Protein AF-A0A914PD07-F1 (afdb_monomer)

Solvent-accessible surface area (backbone atoms only — not comparable to full-atom values): 7600 Å² total; per-residue (Å²): 140,87,85,79,83,74,75,77,79,73,82,82,84,74,69,85,91,53,54,69,68,54,52,53,38,54,53,48,37,72,76,67,71,58,92,60,52,77,97,40,33,72,61,43,33,55,49,17,61,75,70,64,36,63,69,57,30,53,50,28,56,48,50,62,59,73,48,84,81,44,85,81,51,36,70,59,54,33,50,51,20,58,79,68,66,36,62,71,45,32,52,55,35,47,52,51,48,63,77,38,46,86,78,44,40,72,75,59,57,69,74,49,62,66,72,60,55,52,52,51,60,76,73,105

Structure (mmCIF, N/CA/C/O backbone):
data_AF-A0A914PD07-F1
#
_entry.id   AF-A0A914PD07-F1
#
loop_
_atom_site.group_PDB
_atom_site.id
_atom_site.type_symbol
_atom_site.label_atom_id
_atom_site.label_alt_id
_atom_site.label_comp_id
_atom_site.label_asym_id
_atom_site.label_entity_id
_atom_site.label_seq_id
_atom_site.pdbx_PDB_ins_code
_atom_site.Cartn_x
_atom_site.Cartn_y
_atom_site.Cartn_z
_atom_site.occupancy
_atom_site.B_iso_or_equiv
_atom_site.auth_seq_id
_atom_site.auth_comp_id
_atom_site.auth_asym_id
_atom_site.auth_atom_id
_atom_site.pdbx_PDB_model_num
ATOM 1 N N . MET A 1 1 ? 30.470 -1.943 -45.714 1.00 38.84 1 MET A N 1
ATOM 2 C CA . MET A 1 1 ? 29.874 -2.873 -44.736 1.00 38.84 1 MET A CA 1
ATOM 3 C C . MET A 1 1 ? 29.287 -2.015 -43.629 1.00 38.84 1 MET A C 1
ATOM 5 O O . MET A 1 1 ? 30.023 -1.568 -42.765 1.00 38.84 1 MET A O 1
ATOM 9 N N . ALA A 1 2 ? 28.019 -1.631 -43.764 1.00 56.56 2 ALA A N 1
ATOM 10 C CA . ALA A 1 2 ? 27.309 -0.821 -42.778 1.00 56.56 2 ALA A CA 1
ATOM 11 C C . ALA A 1 2 ? 26.345 -1.749 -42.051 1.00 56.56 2 ALA A C 1
ATOM 13 O O . ALA A 1 2 ? 25.627 -2.439 -42.754 1.00 56.56 2 ALA A O 1
ATOM 14 N N . PHE A 1 3 ? 26.403 -1.796 -40.720 1.00 49.53 3 PHE A N 1
ATOM 15 C CA . PHE A 1 3 ? 25.314 -2.092 -39.776 1.00 49.53 3 PHE A CA 1
ATOM 16 C C . PHE A 1 3 ? 25.930 -2.064 -38.371 1.00 49.53 3 PHE A C 1
ATOM 18 O O . PHE A 1 3 ? 26.375 -3.078 -37.849 1.00 49.53 3 PHE A O 1
ATOM 25 N N . PHE A 1 4 ? 25.982 -0.876 -37.779 1.00 51.03 4 PHE A N 1
ATOM 26 C CA . PHE A 1 4 ? 25.863 -0.743 -36.334 1.00 51.03 4 PHE A CA 1
ATOM 27 C C . PHE A 1 4 ? 24.716 0.232 -36.135 1.00 51.03 4 PHE A C 1
ATOM 29 O O . PHE A 1 4 ? 24.891 1.443 -36.242 1.00 51.03 4 PHE A O 1
ATOM 36 N N . ASP A 1 5 ? 23.520 -0.323 -35.955 1.00 55.31 5 ASP A N 1
ATOM 37 C CA . ASP A 1 5 ? 22.451 0.401 -35.291 1.00 55.31 5 ASP A CA 1
ATOM 38 C C . ASP A 1 5 ? 22.946 0.634 -33.861 1.00 55.31 5 ASP A C 1
ATOM 40 O O . ASP A 1 5 ? 22.888 -0.252 -33.011 1.00 55.31 5 ASP A O 1
ATOM 44 N N . GLN A 1 6 ? 23.571 1.789 -33.622 1.00 56.44 6 GLN A N 1
ATOM 45 C CA . GLN A 1 6 ? 23.669 2.325 -32.274 1.00 56.44 6 GLN A CA 1
ATOM 46 C C . GLN A 1 6 ? 22.246 2.723 -31.911 1.00 56.44 6 GLN A C 1
ATOM 48 O O . GLN A 1 6 ? 21.857 3.874 -32.105 1.00 56.44 6 GLN A O 1
ATOM 53 N N . SER A 1 7 ? 21.456 1.758 -31.437 1.00 60.59 7 SER A N 1
ATOM 54 C CA . SER A 1 7 ? 20.227 2.053 -30.722 1.00 60.59 7 SER A CA 1
ATOM 55 C C . SER A 1 7 ? 20.651 2.969 -29.576 1.00 60.59 7 SER A C 1
ATOM 57 O O . SER A 1 7 ? 21.300 2.534 -28.629 1.00 60.59 7 SER A O 1
ATOM 59 N N . SER A 1 8 ? 20.437 4.273 -29.735 1.00 64.44 8 SER A N 1
ATOM 60 C CA . SER A 1 8 ? 20.828 5.275 -28.755 1.00 64.44 8 SER A CA 1
ATOM 61 C C . SER A 1 8 ? 19.991 5.029 -27.510 1.00 64.44 8 SER A C 1
ATOM 63 O O . SER A 1 8 ? 18.836 5.448 -27.450 1.00 64.44 8 SER A O 1
ATOM 65 N N . GLU A 1 9 ? 20.541 4.281 -26.558 1.00 70.88 9 GLU A N 1
ATOM 66 C CA . GLU A 1 9 ? 19.950 4.094 -25.242 1.00 70.88 9 GLU A CA 1
ATOM 67 C C . GLU A 1 9 ? 19.904 5.467 -24.568 1.00 70.88 9 GLU A C 1
ATOM 69 O O . GLU A 1 9 ? 20.922 6.012 -24.145 1.00 70.88 9 GLU A O 1
ATOM 74 N N . ILE A 1 10 ? 18.717 6.074 -24.543 1.00 76.94 10 ILE A N 1
ATOM 75 C CA . ILE A 1 10 ? 18.484 7.305 -23.794 1.00 76.94 10 ILE A CA 1
ATOM 76 C C . ILE A 1 10 ? 18.358 6.882 -22.327 1.00 76.94 10 ILE A C 1
ATOM 78 O O . ILE A 1 10 ? 17.423 6.139 -22.008 1.00 76.94 10 ILE A O 1
ATOM 82 N N . PRO A 1 11 ? 19.273 7.304 -21.435 1.00 76.44 11 PRO A N 1
ATOM 83 C CA . PRO A 1 11 ? 19.166 6.959 -20.028 1.00 76.44 11 PRO A CA 1
ATOM 84 C C . PRO A 1 11 ? 17.868 7.543 -19.466 1.00 76.44 11 PRO A C 1
ATOM 86 O O . PRO A 1 11 ? 17.575 8.726 -19.637 1.00 76.44 11 PRO A O 1
ATOM 89 N N . ILE A 1 12 ? 17.078 6.696 -18.809 1.00 78.19 12 ILE A N 1
ATOM 90 C CA . ILE A 1 12 ? 15.899 7.139 -18.066 1.00 78.19 12 ILE A CA 1
ATOM 91 C C . ILE A 1 12 ? 16.388 7.556 -16.684 1.00 78.19 12 ILE A C 1
ATOM 93 O O . ILE A 1 12 ? 16.765 6.708 -15.874 1.00 78.19 12 ILE A O 1
ATOM 97 N N . GLU A 1 13 ? 16.397 8.859 -16.421 1.00 82.31 13 GLU A N 1
ATOM 98 C CA . GLU A 1 13 ? 16.680 9.378 -15.087 1.00 82.31 13 GLU A CA 1
ATOM 99 C C . GLU A 1 13 ? 15.481 9.122 -14.173 1.00 82.31 13 GLU A C 1
ATOM 101 O O . GLU A 1 13 ? 14.339 9.461 -14.493 1.00 82.31 13 GLU A O 1
ATOM 106 N N . ILE A 1 14 ? 15.750 8.480 -13.038 1.00 84.44 14 ILE A N 1
ATOM 107 C CA . ILE A 1 14 ? 14.765 8.261 -11.987 1.00 84.44 14 ILE A CA 1
ATOM 108 C C . ILE A 1 14 ? 15.037 9.276 -10.887 1.00 84.44 14 ILE A C 1
ATOM 110 O O . ILE A 1 14 ? 16.137 9.321 -10.339 1.00 84.44 14 ILE A O 1
ATOM 114 N N . ASP A 1 15 ? 14.019 10.061 -10.546 1.00 81.81 15 ASP A N 1
ATOM 115 C CA . ASP A 1 15 ? 14.122 11.069 -9.493 1.00 81.81 15 ASP A CA 1
ATOM 116 C C . ASP A 1 15 ? 14.525 10.472 -8.135 1.00 81.81 15 ASP A C 1
ATOM 118 O O . ASP A 1 15 ? 14.085 9.382 -7.754 1.00 81.81 15 ASP A O 1
ATOM 122 N N . PHE A 1 16 ? 15.279 11.257 -7.358 1.00 81.25 16 PHE A N 1
ATOM 123 C CA . PHE A 1 16 ? 15.792 10.907 -6.024 1.00 81.25 16 PHE A CA 1
ATOM 124 C C . PHE A 1 16 ? 14.708 10.670 -4.956 1.00 81.25 16 PHE A C 1
ATOM 126 O O . PHE A 1 16 ? 15.024 10.271 -3.837 1.00 81.25 16 PHE A O 1
ATOM 133 N N . ASP A 1 17 ? 13.434 10.883 -5.294 1.00 85.75 17 ASP A N 1
ATOM 134 C CA . ASP A 1 17 ? 12.281 10.636 -4.419 1.00 85.75 17 ASP A CA 1
ATOM 135 C C . ASP A 1 17 ? 12.116 9.151 -4.049 1.00 85.75 17 ASP A C 1
ATOM 137 O O . ASP A 1 17 ? 11.367 8.818 -3.127 1.00 85.75 17 ASP A O 1
ATOM 141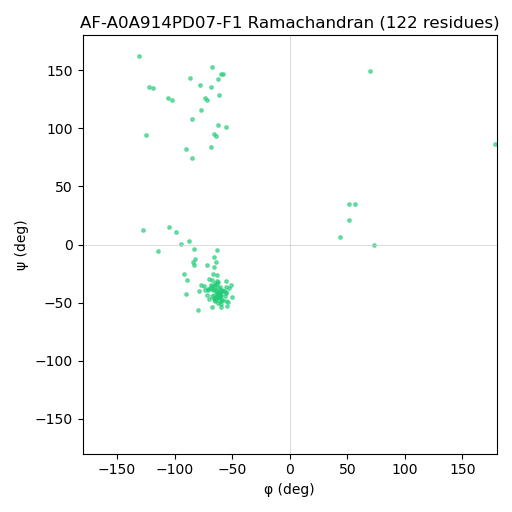 N N . PHE A 1 18 ? 12.787 8.245 -4.769 1.00 89.50 18 PHE A N 1
ATOM 142 C CA . PHE A 1 18 ? 12.686 6.806 -4.559 1.00 89.50 18 PHE A CA 1
ATOM 143 C C . PHE A 1 18 ? 14.027 6.196 -4.186 1.00 89.50 18 PHE A C 1
ATOM 145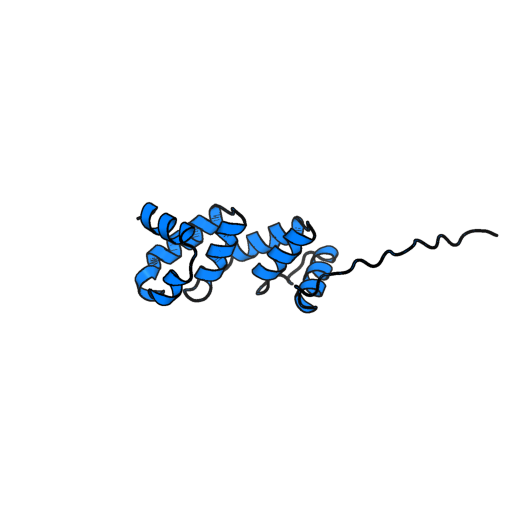 O O . PHE A 1 18 ? 15.048 6.432 -4.826 1.00 89.50 18 PHE A O 1
ATOM 152 N N . SER A 1 19 ? 14.009 5.337 -3.168 1.00 90.75 19 SER A N 1
ATOM 153 C CA . SER A 1 19 ? 15.185 4.541 -2.836 1.00 90.75 19 SER A CA 1
ATOM 154 C C . SER A 1 19 ? 15.481 3.521 -3.934 1.00 90.75 19 SER A C 1
ATOM 156 O O . SER A 1 19 ? 14.572 3.011 -4.595 1.00 90.75 19 SER A O 1
ATOM 158 N N . GLU A 1 20 ? 16.753 3.142 -4.055 1.00 90.19 20 GLU A N 1
ATOM 15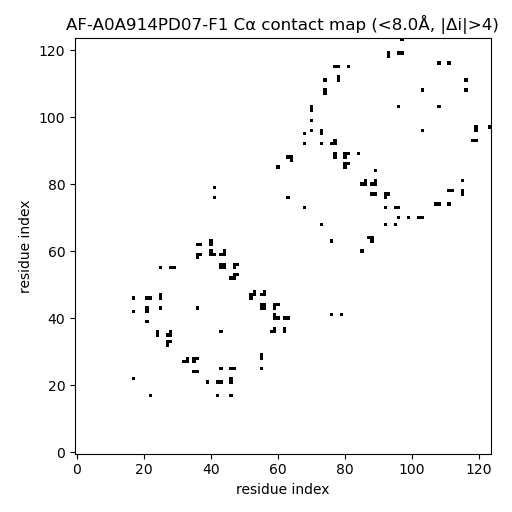9 C CA . GLU A 1 20 ? 17.207 2.074 -4.953 1.00 90.19 20 GLU A CA 1
ATOM 160 C C . GLU A 1 20 ? 16.388 0.785 -4.770 1.00 90.19 20 GLU A C 1
ATOM 162 O O . GLU A 1 20 ? 16.055 0.085 -5.722 1.00 90.19 20 GLU A O 1
ATOM 167 N N . THR A 1 21 ? 15.972 0.512 -3.533 1.00 91.31 21 THR A N 1
ATOM 168 C CA . THR A 1 21 ? 15.117 -0.625 -3.198 1.00 91.31 21 THR A CA 1
ATOM 169 C C . THR A 1 21 ? 13.752 -0.550 -3.897 1.00 91.31 21 THR A C 1
ATOM 171 O O . THR A 1 21 ? 13.306 -1.549 -4.455 1.00 91.31 21 THR A O 1
ATOM 174 N N . ILE A 1 22 ? 13.087 0.611 -3.914 1.00 92.44 22 ILE A N 1
ATOM 175 C CA . ILE A 1 22 ? 11.796 0.783 -4.607 1.00 92.44 22 ILE A CA 1
ATOM 176 C C . ILE A 1 22 ? 11.969 0.629 -6.118 1.00 92.44 22 ILE A C 1
ATOM 178 O O . ILE A 1 22 ? 11.187 -0.079 -6.752 1.00 92.44 22 ILE A O 1
ATOM 182 N N . VAL A 1 23 ? 13.025 1.228 -6.671 1.00 91.94 23 VAL A N 1
ATOM 183 C CA . VAL A 1 23 ? 13.353 1.149 -8.099 1.00 91.94 23 VAL A CA 1
ATOM 184 C C . VAL A 1 23 ? 13.588 -0.298 -8.525 1.00 91.94 23 VAL A C 1
ATOM 186 O O . VAL A 1 23 ? 12.910 -0.795 -9.423 1.00 91.94 23 VAL A O 1
ATOM 189 N N . ASN A 1 24 ? 14.480 -1.009 -7.832 1.00 90.50 24 ASN A N 1
ATOM 190 C CA . ASN A 1 24 ? 14.809 -2.398 -8.139 1.00 90.50 24 ASN A CA 1
ATOM 191 C C . ASN A 1 24 ? 13.578 -3.300 -8.059 1.00 90.50 24 ASN A C 1
ATOM 193 O O . ASN A 1 24 ? 13.389 -4.161 -8.916 1.00 90.50 24 ASN A O 1
ATOM 197 N N . ARG A 1 25 ? 12.693 -3.079 -7.083 1.00 90.38 25 ARG A N 1
ATOM 198 C CA . ARG A 1 25 ? 11.455 -3.860 -6.977 1.00 90.38 25 ARG A CA 1
ATOM 199 C C . ARG A 1 25 ? 10.445 -3.545 -8.069 1.00 90.38 25 ARG A C 1
ATOM 201 O O . ARG A 1 25 ? 9.799 -4.465 -8.566 1.00 90.38 25 ARG A O 1
ATOM 208 N N . ALA A 1 26 ? 10.312 -2.283 -8.468 1.00 90.50 26 ALA A N 1
ATOM 209 C CA . ALA A 1 26 ? 9.461 -1.915 -9.594 1.00 90.50 26 ALA A CA 1
ATOM 210 C C . ALA A 1 26 ? 9.972 -2.537 -10.904 1.00 90.50 26 ALA A C 1
ATOM 212 O O . ALA A 1 26 ? 9.180 -3.089 -11.667 1.00 90.50 26 ALA A O 1
ATOM 213 N N . ILE A 1 27 ? 11.291 -2.523 -11.126 1.00 89.00 27 ILE A N 1
ATOM 214 C CA . ILE A 1 27 ? 11.932 -3.175 -12.274 1.00 89.00 27 ILE A CA 1
ATOM 215 C C . ILE A 1 27 ? 11.685 -4.687 -12.230 1.00 89.00 27 ILE A C 1
ATOM 217 O O . ILE A 1 27 ? 11.183 -5.245 -13.202 1.00 89.00 27 ILE A O 1
ATOM 221 N N . GLN A 1 28 ? 11.951 -5.347 -11.099 1.00 88.25 28 GLN A N 1
ATOM 222 C CA . GLN A 1 28 ? 11.690 -6.782 -10.924 1.00 88.25 28 GLN A CA 1
ATOM 223 C C . GLN A 1 28 ? 10.228 -7.144 -11.205 1.00 88.25 28 GLN A C 1
ATOM 225 O O . GLN A 1 28 ? 9.953 -8.140 -11.873 1.00 88.25 28 GLN A O 1
ATOM 230 N N . PHE A 1 29 ? 9.282 -6.314 -10.756 1.00 87.62 29 PHE A N 1
ATOM 231 C CA . PHE A 1 29 ? 7.868 -6.517 -11.053 1.00 87.62 29 PHE A CA 1
ATOM 232 C C . PHE A 1 29 ? 7.576 -6.479 -12.560 1.00 87.62 29 PHE A C 1
ATOM 234 O O . PHE A 1 29 ? 6.767 -7.274 -13.040 1.00 87.62 29 PHE A O 1
ATOM 241 N N . CYS A 1 30 ? 8.212 -5.577 -13.312 1.00 83.81 30 CYS A N 1
ATOM 242 C CA . CYS A 1 30 ? 8.029 -5.487 -14.762 1.00 83.81 30 CYS A CA 1
ATOM 243 C C . CYS A 1 30 ? 8.491 -6.753 -15.497 1.00 83.81 30 CYS A C 1
ATOM 245 O O . CYS A 1 30 ? 7.859 -7.121 -16.487 1.00 83.81 30 CYS A O 1
ATOM 247 N N . TYR A 1 31 ? 9.540 -7.420 -15.004 1.00 84.38 31 TYR A N 1
ATOM 248 C CA . TYR A 1 31 ? 10.049 -8.661 -15.590 1.00 84.38 31 TYR A CA 1
ATOM 249 C C . TYR A 1 31 ? 9.218 -9.884 -15.180 1.00 84.38 31 TYR A C 1
ATOM 251 O O . TYR A 1 31 ? 8.653 -10.548 -16.047 1.00 84.38 31 TYR A O 1
ATOM 259 N N . ASP A 1 32 ? 9.068 -10.138 -13.877 1.00 78.62 32 ASP A N 1
ATOM 260 C CA . ASP A 1 32 ? 8.561 -11.432 -13.392 1.00 78.62 32 ASP A CA 1
ATOM 261 C C . ASP A 1 32 ? 7.197 -11.362 -12.694 1.00 78.62 32 ASP A C 1
ATOM 263 O O . ASP A 1 32 ? 6.619 -12.398 -12.379 1.00 78.62 32 ASP A O 1
ATOM 267 N N . LYS A 1 33 ? 6.630 -10.167 -12.465 1.00 69.00 33 LYS A N 1
ATOM 268 C CA . LYS A 1 33 ? 5.325 -9.957 -11.793 1.00 69.00 33 LYS A CA 1
ATOM 269 C C . LYS A 1 33 ? 5.161 -10.668 -10.432 1.00 69.00 33 LYS A C 1
ATOM 271 O O . LYS A 1 33 ? 4.025 -10.872 -10.001 1.00 69.00 33 LYS A O 1
ATOM 276 N N . ILE A 1 34 ? 6.246 -11.038 -9.742 1.00 63.69 34 ILE A N 1
ATOM 277 C CA . ILE A 1 34 ? 6.203 -11.911 -8.552 1.00 63.69 34 ILE A CA 1
ATOM 278 C C . ILE A 1 34 ? 6.832 -11.255 -7.299 1.00 63.69 34 ILE A C 1
ATOM 280 O O . ILE A 1 34 ? 7.872 -10.606 -7.360 1.00 63.69 34 ILE A O 1
ATOM 284 N N . ASP A 1 35 ? 6.119 -11.418 -6.172 1.00 62.59 35 ASP A N 1
ATOM 285 C CA . ASP A 1 35 ? 6.446 -11.319 -4.727 1.00 62.59 35 ASP A CA 1
ATOM 286 C C . ASP A 1 35 ? 7.307 -10.181 -4.130 1.00 62.59 35 ASP A C 1
ATOM 288 O O . ASP A 1 35 ? 7.536 -10.158 -2.920 1.00 62.59 35 ASP A O 1
ATOM 292 N N . GLY A 1 36 ? 7.692 -9.158 -4.889 1.00 66.44 36 GLY A N 1
ATOM 293 C CA . GLY A 1 36 ? 8.452 -8.021 -4.341 1.00 66.44 36 GLY A CA 1
ATOM 294 C C . GLY A 1 36 ? 7.627 -6.925 -3.648 1.00 66.44 36 GLY A C 1
ATOM 295 O O . GLY A 1 36 ? 8.189 -6.042 -3.009 1.00 66.44 36 GLY A O 1
ATOM 296 N N . ILE A 1 37 ? 6.301 -6.915 -3.784 1.00 80.38 37 ILE A N 1
ATOM 297 C CA . ILE A 1 37 ? 5.517 -5.707 -3.461 1.00 80.38 37 ILE A CA 1
ATOM 298 C C . ILE A 1 37 ? 5.184 -5.536 -1.971 1.00 80.38 37 ILE A C 1
ATOM 300 O O . ILE A 1 37 ? 4.847 -4.430 -1.551 1.00 80.38 37 ILE A O 1
ATOM 304 N N . LYS A 1 38 ? 5.284 -6.609 -1.176 1.00 81.38 38 LYS A N 1
ATOM 305 C CA . LYS A 1 38 ? 4.884 -6.611 0.238 1.00 81.38 38 LYS A CA 1
ATOM 306 C C . LYS A 1 38 ? 5.798 -5.742 1.090 1.00 81.38 38 LYS A C 1
ATOM 308 O O . LYS A 1 38 ? 7.015 -5.879 1.010 1.00 81.38 38 LYS A O 1
ATOM 313 N N . ASN A 1 39 ? 5.203 -4.943 1.971 1.00 83.44 39 ASN A N 1
ATOM 314 C CA . ASN A 1 39 ? 5.846 -3.942 2.834 1.00 83.44 39 ASN A CA 1
ATOM 315 C C . ASN A 1 39 ? 6.324 -2.676 2.109 1.00 83.44 39 ASN A C 1
ATOM 317 O O . ASN A 1 39 ? 6.858 -1.777 2.753 1.00 83.44 39 ASN A O 1
ATOM 321 N N . TYR A 1 40 ? 6.138 -2.594 0.791 1.00 87.81 40 TYR A N 1
ATOM 322 C CA . TYR A 1 40 ? 6.541 -1.446 -0.023 1.00 87.81 40 TYR A CA 1
ATOM 323 C C . TYR A 1 40 ? 5.382 -0.932 -0.871 1.00 87.81 40 TYR A C 1
ATOM 325 O O . TYR A 1 40 ? 5.594 -0.128 -1.774 1.00 87.81 40 TYR A O 1
ATOM 333 N N . GLU A 1 41 ? 4.152 -1.382 -0.601 1.00 89.19 41 GLU A N 1
ATOM 334 C CA . GLU A 1 41 ? 2.987 -1.082 -1.424 1.00 89.19 41 GLU A CA 1
ATOM 335 C C . GLU A 1 41 ? 2.770 0.422 -1.582 1.00 89.19 41 GLU A C 1
ATOM 337 O O . GLU A 1 41 ? 2.542 0.879 -2.697 1.00 89.19 41 GLU A O 1
ATOM 342 N N . ASN A 1 42 ? 2.887 1.198 -0.503 1.00 87.62 42 ASN A N 1
ATOM 343 C CA . ASN A 1 42 ? 2.646 2.641 -0.542 1.00 87.62 42 ASN A CA 1
ATOM 344 C C . ASN A 1 42 ? 3.648 3.368 -1.453 1.00 87.62 42 ASN A C 1
ATOM 346 O O . ASN A 1 42 ? 3.250 4.177 -2.291 1.00 87.62 42 ASN A O 1
ATOM 350 N N . ASP A 1 43 ? 4.939 3.059 -1.329 1.00 90.06 43 ASP A N 1
ATOM 351 C CA . ASP A 1 43 ? 5.987 3.702 -2.128 1.00 90.06 43 ASP A CA 1
ATOM 352 C C . ASP A 1 43 ? 5.992 3.196 -3.574 1.00 90.06 43 ASP A C 1
ATOM 354 O O . ASP A 1 43 ? 6.178 3.977 -4.507 1.00 90.06 43 ASP A O 1
ATOM 358 N N . LEU A 1 44 ? 5.697 1.909 -3.783 1.00 91.94 44 LEU A N 1
ATOM 359 C CA . LEU A 1 44 ? 5.535 1.331 -5.115 1.00 91.94 44 LEU A CA 1
ATOM 360 C C . LEU A 1 44 ? 4.293 1.864 -5.832 1.00 91.94 44 LEU A C 1
ATOM 362 O O . LEU A 1 44 ? 4.324 1.991 -7.052 1.00 91.94 44 LEU A O 1
ATOM 366 N N . ILE A 1 45 ? 3.222 2.222 -5.116 1.00 91.69 45 ILE A N 1
ATOM 367 C CA . ILE A 1 45 ? 2.064 2.915 -5.700 1.00 91.69 45 ILE A CA 1
ATOM 368 C C . ILE A 1 45 ? 2.470 4.307 -6.182 1.00 91.69 45 ILE A C 1
ATOM 370 O O . ILE A 1 45 ? 2.174 4.645 -7.325 1.00 91.69 45 ILE A O 1
ATOM 374 N N . LYS A 1 46 ? 3.193 5.086 -5.365 1.00 91.06 46 LYS A N 1
ATOM 375 C CA . LYS A 1 46 ? 3.700 6.412 -5.767 1.00 91.06 46 LYS A CA 1
ATOM 376 C C . LYS A 1 46 ? 4.626 6.316 -6.980 1.00 91.06 46 LYS A C 1
ATOM 378 O O . LYS A 1 46 ? 4.489 7.091 -7.924 1.00 91.06 46 LYS A O 1
ATOM 383 N N . PHE A 1 47 ? 5.529 5.334 -6.980 1.00 91.75 47 PHE A N 1
ATOM 384 C CA . PHE A 1 47 ? 6.408 5.052 -8.113 1.00 91.75 47 PHE A CA 1
ATOM 385 C C . PHE A 1 47 ? 5.601 4.688 -9.364 1.00 91.75 47 PHE A C 1
ATOM 387 O O . PHE A 1 47 ? 5.800 5.260 -10.435 1.00 91.75 47 PHE A O 1
ATOM 394 N N . ALA A 1 48 ? 4.644 3.768 -9.226 1.00 91.56 48 ALA A N 1
ATOM 395 C CA . ALA A 1 48 ? 3.791 3.332 -10.321 1.00 91.56 48 ALA A CA 1
ATOM 396 C C . ALA A 1 48 ? 2.914 4.461 -10.877 1.00 91.56 48 ALA A C 1
ATOM 398 O O . ALA A 1 48 ? 2.627 4.455 -12.070 1.00 91.56 48 ALA A O 1
ATOM 399 N N . ASP A 1 49 ? 2.498 5.418 -10.050 1.00 91.31 49 ASP A N 1
ATOM 400 C CA . ASP A 1 49 ? 1.780 6.606 -10.508 1.00 91.31 49 ASP A CA 1
ATOM 401 C C . ASP A 1 49 ? 2.681 7.552 -11.292 1.00 91.31 49 ASP A C 1
ATOM 403 O O . ASP A 1 49 ? 2.312 7.967 -12.390 1.00 91.31 49 ASP A O 1
ATOM 407 N N . LYS A 1 50 ? 3.882 7.835 -10.776 1.00 91.62 50 LYS A N 1
ATOM 408 C CA . LYS A 1 50 ? 4.83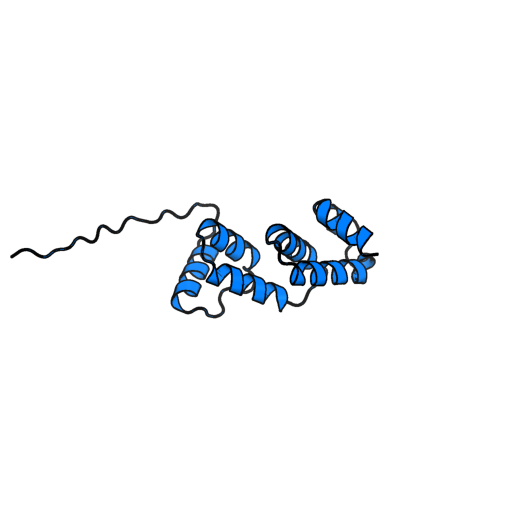1 8.747 -11.425 1.00 91.62 50 LYS A CA 1
ATOM 409 C C . LYS A 1 50 ? 5.290 8.235 -12.790 1.00 91.62 50 LYS A C 1
ATOM 411 O O . LYS A 1 50 ? 5.307 8.989 -13.756 1.00 91.62 50 LYS A O 1
ATOM 416 N N . TYR A 1 51 ? 5.605 6.944 -12.876 1.00 90.62 51 TYR A N 1
ATOM 417 C CA . TYR A 1 51 ? 6.089 6.299 -14.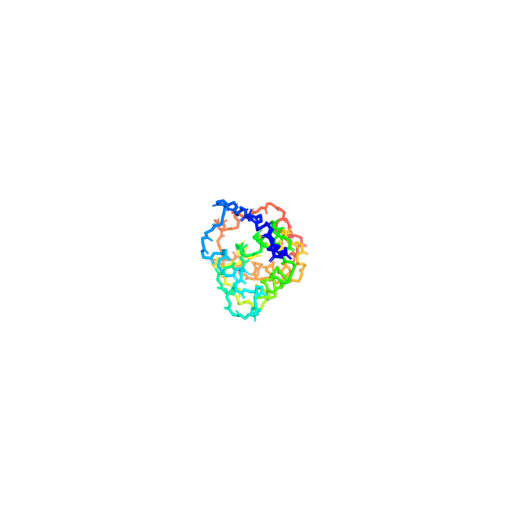103 1.00 90.62 51 TYR A CA 1
ATOM 418 C C . TYR A 1 51 ? 4.989 5.543 -14.868 1.00 90.62 51 TYR A C 1
ATOM 420 O O . TYR A 1 51 ? 5.272 4.797 -15.802 1.00 90.62 51 TYR A O 1
ATOM 428 N N . VAL A 1 52 ? 3.718 5.726 -14.490 1.00 91.56 52 VAL A N 1
ATOM 429 C CA . VAL A 1 52 ? 2.527 5.199 -15.189 1.00 91.56 52 VAL A CA 1
ATOM 430 C C . VAL A 1 52 ? 2.535 3.662 -15.364 1.00 91.56 52 VAL A C 1
ATOM 432 O O . VAL A 1 52 ? 2.004 3.098 -16.326 1.00 91.56 52 VAL A O 1
ATOM 435 N N . ILE A 1 53 ? 3.074 2.933 -14.383 1.00 90.75 53 ILE A N 1
ATOM 436 C CA . ILE A 1 53 ? 3.159 1.464 -14.368 1.00 90.75 53 ILE A CA 1
ATOM 437 C C . ILE A 1 53 ? 1.854 0.866 -13.815 1.00 90.75 53 ILE A C 1
ATOM 439 O O . ILE A 1 53 ? 1.773 0.366 -12.691 1.00 90.75 53 ILE A O 1
ATOM 443 N N . LYS A 1 54 ? 0.789 0.896 -14.626 1.00 90.38 54 LYS A N 1
ATOM 444 C CA . LYS A 1 54 ? -0.579 0.492 -14.222 1.00 90.38 54 LYS A CA 1
ATOM 445 C C . LYS A 1 54 ? -0.665 -0.907 -13.594 1.00 90.38 54 LYS A C 1
ATOM 447 O O . LYS A 1 54 ? -1.447 -1.119 -12.668 1.00 90.38 54 LYS A O 1
ATOM 452 N N . GLY A 1 55 ? 0.119 -1.861 -14.103 1.00 89.25 55 GLY A N 1
ATOM 453 C CA . GLY A 1 55 ? 0.156 -3.233 -13.589 1.00 89.25 55 GLY A CA 1
ATOM 454 C C . GLY A 1 55 ? 0.656 -3.305 -12.145 1.00 89.25 55 GLY A C 1
ATOM 455 O O . GLY A 1 55 ? 0.020 -3.961 -11.321 1.00 89.25 55 GLY A O 1
ATOM 456 N N . LEU A 1 56 ? 1.733 -2.572 -11.839 1.00 90.44 56 LEU A N 1
ATOM 457 C CA . LEU A 1 56 ? 2.330 -2.498 -10.504 1.00 90.44 56 LEU A CA 1
ATOM 458 C C . LEU A 1 56 ? 1.355 -1.852 -9.525 1.00 90.44 56 LEU A C 1
ATOM 460 O O . LEU A 1 56 ? 1.039 -2.437 -8.493 1.00 90.44 56 LEU A O 1
ATOM 464 N N . LYS A 1 57 ? 0.772 -0.710 -9.909 1.00 91.12 57 LYS A N 1
ATOM 465 C CA . LYS A 1 57 ? -0.249 -0.028 -9.106 1.00 91.12 57 LYS A CA 1
ATOM 466 C C . LYS A 1 57 ? -1.402 -0.961 -8.739 1.00 91.12 57 LYS A C 1
ATOM 468 O O . LYS A 1 57 ? -1.785 -1.056 -7.575 1.00 91.12 57 LYS A O 1
ATOM 473 N N . LYS A 1 58 ? -1.956 -1.674 -9.726 1.00 89.62 58 LYS A N 1
ATOM 474 C CA . LYS A 1 58 ? -3.065 -2.609 -9.498 1.00 89.62 58 LYS A CA 1
ATOM 475 C C . LYS A 1 58 ? -2.658 -3.743 -8.557 1.00 89.62 58 LYS A C 1
ATOM 477 O O . LYS A 1 58 ? -3.444 -4.088 -7.679 1.00 89.62 58 LYS A O 1
ATOM 482 N N . ALA A 1 59 ? -1.460 -4.302 -8.725 1.00 89.69 59 ALA A N 1
ATOM 483 C CA . ALA A 1 59 ? -0.952 -5.365 -7.865 1.00 89.69 59 ALA A CA 1
ATOM 484 C C . ALA A 1 59 ? -0.764 -4.890 -6.415 1.00 89.69 59 ALA A C 1
ATOM 486 O O . ALA A 1 59 ? -1.255 -5.546 -5.499 1.00 89.69 59 ALA A O 1
ATOM 487 N N . CYS A 1 60 ? -0.158 -3.719 -6.199 1.00 91.06 60 CYS A N 1
ATOM 488 C CA . CYS A 1 60 ? 0.006 -3.132 -4.867 1.00 91.06 60 CYS A CA 1
ATOM 489 C C . CYS A 1 60 ? -1.341 -2.843 -4.191 1.00 91.06 60 CYS A C 1
ATOM 491 O O . CYS A 1 60 ? -1.526 -3.178 -3.025 1.00 91.06 60 CYS A O 1
ATOM 493 N N . LEU A 1 61 ? -2.320 -2.298 -4.923 1.00 89.06 61 LEU A N 1
ATOM 494 C CA . LEU A 1 61 ? -3.662 -2.058 -4.382 1.00 89.06 61 LEU A CA 1
ATOM 495 C C . LEU A 1 61 ? -4.402 -3.357 -4.026 1.00 89.06 61 LEU A C 1
ATOM 497 O O . LEU A 1 61 ? -5.152 -3.378 -3.050 1.00 89.06 61 LEU A O 1
ATOM 501 N N . GLN A 1 62 ? -4.211 -4.441 -4.788 1.00 88.69 62 GLN A N 1
ATOM 502 C CA . GLN A 1 62 ? -4.735 -5.755 -4.394 1.00 88.69 62 GLN A CA 1
ATOM 503 C C . GLN A 1 62 ? -4.022 -6.283 -3.142 1.00 88.69 62 GLN A C 1
ATOM 505 O O . GLN A 1 62 ? -4.706 -6.685 -2.209 1.00 88.69 62 GLN A O 1
ATOM 510 N N . SER A 1 63 ? -2.689 -6.176 -3.062 1.00 88.62 63 SER A N 1
ATOM 511 C CA . SER A 1 63 ? -1.923 -6.566 -1.864 1.00 88.62 63 SER A CA 1
ATOM 512 C C . SER A 1 63 ? -2.430 -5.846 -0.611 1.00 88.62 63 SER A C 1
ATOM 514 O O . SER A 1 63 ? -2.773 -6.495 0.374 1.00 88.62 63 SER A O 1
ATOM 516 N N . LEU A 1 64 ? -2.608 -4.519 -0.675 1.00 88.31 64 LEU A N 1
ATOM 517 C CA . LEU A 1 64 ? -3.169 -3.725 0.429 1.00 88.31 64 LEU A CA 1
ATOM 518 C C . LEU A 1 64 ? -4.594 -4.147 0.806 1.00 88.31 64 LEU A C 1
ATOM 520 O O . LEU A 1 64 ? -4.970 -4.128 1.978 1.00 88.31 64 LEU A O 1
ATOM 524 N N . LYS A 1 65 ? -5.412 -4.526 -0.182 1.00 86.25 65 LYS A N 1
ATOM 525 C CA . LYS A 1 65 ? -6.767 -5.027 0.069 1.00 86.25 65 LYS A CA 1
ATOM 526 C C . LYS A 1 65 ? -6.754 -6.363 0.795 1.00 86.25 65 LYS A C 1
ATOM 528 O O . LYS A 1 65 ? -7.596 -6.556 1.674 1.00 86.25 65 LYS A O 1
ATOM 533 N N . ASP A 1 66 ? -5.834 -7.250 0.457 1.00 87.12 66 ASP A N 1
ATOM 534 C CA . ASP A 1 66 ? -5.748 -8.581 1.057 1.00 87.12 66 ASP A CA 1
ATOM 535 C C . ASP A 1 66 ? -4.971 -8.567 2.384 1.00 87.12 66 ASP A C 1
ATOM 537 O O . ASP A 1 66 ? -5.113 -9.475 3.202 1.00 87.12 66 ASP A O 1
ATOM 541 N N . GLN A 1 67 ? -4.231 -7.490 2.660 1.00 85.38 67 GLN A N 1
ATOM 542 C CA . GLN A 1 67 ? -3.528 -7.287 3.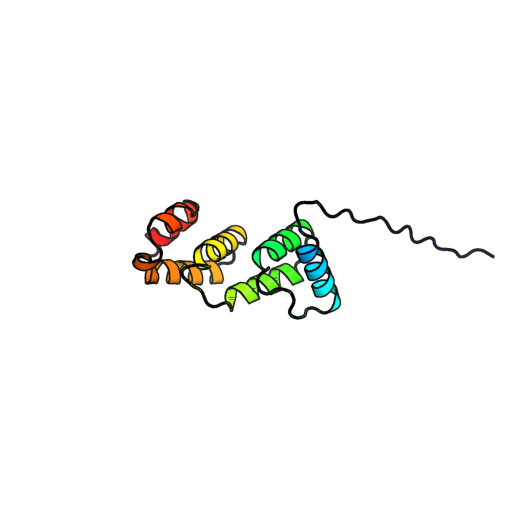919 1.00 85.38 67 GLN A CA 1
ATOM 543 C C . GLN A 1 67 ? -4.488 -7.219 5.121 1.00 85.38 67 GLN A C 1
ATOM 545 O O . GLN A 1 67 ? -5.587 -6.642 5.077 1.00 85.38 67 GLN A O 1
ATOM 550 N N . ILE A 1 68 ? -4.039 -7.802 6.234 1.00 86.62 68 ILE A N 1
ATOM 551 C CA . ILE A 1 68 ? -4.702 -7.711 7.536 1.00 86.62 68 ILE A CA 1
ATOM 552 C C . ILE A 1 68 ? -4.508 -6.293 8.085 1.00 86.62 68 ILE A C 1
ATOM 554 O O . ILE A 1 68 ? -3.381 -5.808 8.217 1.00 86.62 68 ILE A O 1
ATOM 558 N N . LEU A 1 69 ? -5.616 -5.625 8.408 1.00 89.00 69 LEU A N 1
ATOM 559 C CA . LEU A 1 69 ? -5.588 -4.304 9.029 1.00 89.00 69 LEU A CA 1
ATOM 560 C C . LEU A 1 69 ? -5.273 -4.428 10.522 1.00 89.00 69 LEU A C 1
ATOM 562 O O . LEU A 1 69 ? -5.807 -5.292 11.216 1.00 89.00 69 LEU A O 1
ATOM 566 N N . THR A 1 70 ? -4.414 -3.541 11.005 1.00 90.19 70 THR A N 1
ATOM 567 C CA . THR A 1 70 ? -4.004 -3.401 12.401 1.00 90.19 70 THR A CA 1
ATOM 568 C C . THR A 1 70 ? -4.124 -1.935 12.815 1.00 90.19 70 THR A C 1
ATOM 570 O O . THR A 1 70 ? -4.167 -1.030 11.981 1.00 90.19 70 THR A O 1
ATOM 573 N N . THR A 1 71 ? -4.142 -1.663 14.119 1.0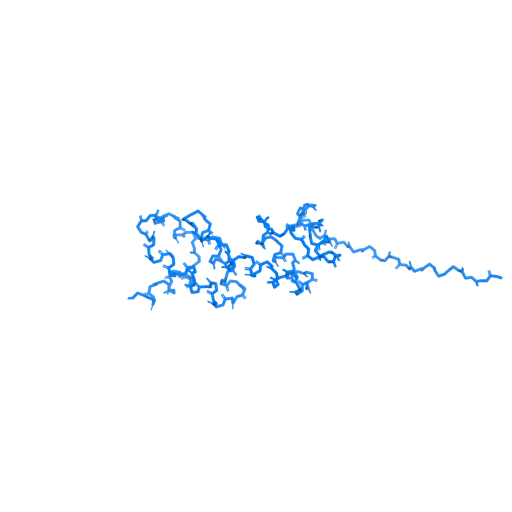0 87.75 71 THR A N 1
ATOM 574 C CA . THR A 1 71 ? -4.148 -0.286 14.651 1.00 87.75 71 THR A CA 1
ATOM 575 C C . THR A 1 71 ? -2.859 0.485 14.340 1.00 87.75 71 THR A C 1
ATOM 577 O O . THR A 1 71 ? -2.790 1.698 14.550 1.00 87.75 71 THR A O 1
ATOM 580 N N . GLU A 1 72 ? -1.823 -0.197 13.852 1.00 86.69 72 GLU A N 1
ATOM 581 C CA . GLU A 1 72 ? -0.554 0.394 13.430 1.00 86.69 72 GLU A CA 1
ATOM 582 C C . GLU A 1 72 ? -0.566 0.774 11.951 1.00 86.69 72 GLU A C 1
ATOM 584 O O . GLU A 1 72 ? -0.122 1.867 11.613 1.00 86.69 72 GLU A O 1
ATOM 589 N N . ASN A 1 73 ? -1.118 -0.080 11.081 1.00 87.75 73 ASN A N 1
ATOM 590 C CA . ASN A 1 73 ? -1.066 0.144 9.635 1.00 87.75 73 ASN A CA 1
ATOM 591 C C . ASN A 1 73 ? -2.280 0.906 9.077 1.00 87.75 73 ASN A C 1
ATOM 593 O O . ASN A 1 73 ? -2.154 1.576 8.052 1.00 87.75 73 ASN A O 1
ATOM 597 N N . VAL A 1 74 ? -3.446 0.852 9.735 1.00 89.06 74 VAL A N 1
ATOM 598 C CA . VAL A 1 74 ? -4.710 1.290 9.120 1.00 89.06 74 VAL A CA 1
ATOM 599 C C . VAL A 1 74 ? -4.716 2.773 8.743 1.00 89.06 74 VAL A C 1
ATOM 601 O O . VAL A 1 74 ? -5.316 3.132 7.732 1.00 89.06 74 VAL A O 1
ATOM 604 N N . CYS A 1 75 ? -4.012 3.624 9.497 1.00 88.31 75 CYS A N 1
ATOM 605 C CA . CYS A 1 75 ? -3.913 5.056 9.208 1.00 88.31 75 CYS A CA 1
ATOM 606 C C . CYS A 1 75 ? -3.167 5.353 7.901 1.00 88.31 75 CYS A C 1
ATOM 608 O O . CYS A 1 75 ? -3.542 6.271 7.178 1.00 88.31 75 CYS A O 1
ATOM 610 N N . GLU A 1 76 ? -2.131 4.583 7.579 1.00 87.50 76 GLU A N 1
ATOM 611 C CA . GLU A 1 76 ? -1.390 4.763 6.328 1.00 87.50 76 GLU A CA 1
ATOM 612 C C . GLU A 1 76 ? -2.154 4.1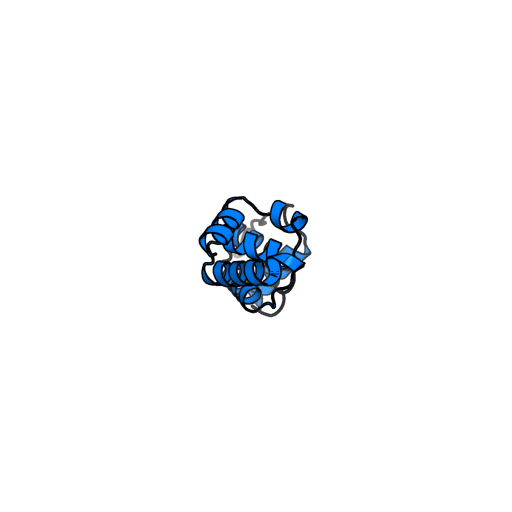41 5.157 1.00 87.50 76 GLU A C 1
ATOM 614 O O . GLU A 1 76 ? -2.290 4.755 4.100 1.00 87.50 76 GLU A O 1
ATOM 619 N N . VAL A 1 77 ? -2.760 2.968 5.369 1.00 89.56 77 VAL A N 1
ATOM 620 C CA . VAL A 1 77 ? -3.558 2.291 4.336 1.00 89.56 77 VAL A CA 1
ATOM 621 C C . VAL A 1 77 ? -4.795 3.114 3.954 1.00 89.56 77 VAL A C 1
ATOM 623 O O . VAL A 1 77 ? -5.126 3.202 2.771 1.00 89.56 77 VAL A O 1
ATOM 626 N N . VAL A 1 78 ? -5.468 3.763 4.916 1.00 89.44 78 VAL A N 1
ATOM 627 C CA . VAL A 1 78 ? -6.648 4.593 4.618 1.00 89.44 78 VAL A CA 1
ATOM 628 C C . VAL A 1 78 ? -6.280 5.838 3.813 1.00 89.44 78 VAL A C 1
ATOM 630 O O . VAL A 1 78 ? -7.011 6.178 2.888 1.00 89.44 78 VAL A O 1
ATOM 633 N N . LYS A 1 79 ? -5.134 6.480 4.082 1.00 89.56 79 LYS A N 1
ATOM 634 C CA . LYS A 1 79 ? -4.655 7.622 3.282 1.00 89.56 79 LYS A CA 1
ATOM 635 C C . LYS A 1 79 ? -4.458 7.218 1.827 1.00 89.56 79 LYS A C 1
ATOM 637 O O . LYS A 1 79 ? -5.061 7.822 0.945 1.00 89.56 79 LYS A O 1
ATOM 642 N N . VAL A 1 80 ? -3.731 6.124 1.592 1.00 88.50 80 VAL A N 1
ATOM 643 C CA . VAL A 1 80 ? -3.514 5.596 0.239 1.00 88.50 80 VAL A CA 1
ATOM 644 C C . VAL A 1 80 ? -4.835 5.214 -0.420 1.00 88.50 80 VAL A C 1
ATOM 646 O O . VAL A 1 80 ? -5.063 5.535 -1.582 1.00 88.50 80 VAL A O 1
ATOM 649 N N . ALA A 1 81 ? -5.761 4.589 0.309 1.00 88.44 81 ALA A N 1
ATOM 650 C CA . ALA A 1 81 ? -7.077 4.270 -0.233 1.00 88.44 81 ALA A CA 1
ATOM 651 C C . ALA A 1 81 ? -7.833 5.526 -0.694 1.00 88.44 81 ALA A C 1
ATOM 653 O O . ALA A 1 81 ? -8.490 5.487 -1.738 1.00 88.44 81 ALA A O 1
ATOM 654 N N . PHE A 1 82 ? -7.740 6.621 0.070 1.00 89.31 82 PHE A N 1
ATOM 655 C CA . PHE A 1 82 ? -8.355 7.909 -0.243 1.00 89.31 82 PHE A CA 1
ATOM 656 C C . PHE A 1 82 ? -7.721 8.576 -1.459 1.00 89.31 82 PHE A C 1
ATOM 658 O O . PHE A 1 82 ? -8.453 8.844 -2.414 1.00 89.31 82 PHE A O 1
ATOM 665 N N . GLU A 1 83 ? -6.398 8.738 -1.455 1.00 88.50 83 GLU A N 1
ATOM 666 C CA . GLU A 1 83 ? -5.604 9.309 -2.553 1.00 88.50 83 GLU A CA 1
ATOM 667 C C . GLU A 1 83 ? -5.844 8.565 -3.871 1.00 88.50 83 GLU A C 1
ATOM 669 O O . GLU A 1 83 ? -6.039 9.166 -4.925 1.00 88.50 83 GLU A O 1
ATOM 674 N N . GLN A 1 84 ? -5.908 7.234 -3.803 1.00 86.75 84 GLN A N 1
ATOM 675 C CA . GLN A 1 84 ? -6.041 6.370 -4.972 1.00 86.75 84 GLN A CA 1
ATOM 676 C C . GLN A 1 84 ? -7.490 6.125 -5.397 1.00 86.75 84 GLN A C 1
ATOM 678 O O . GLN A 1 84 ? -7.744 5.359 -6.327 1.00 86.75 84 GLN A O 1
ATOM 683 N N . ASN A 1 85 ? -8.455 6.748 -4.715 1.00 85.88 85 ASN A N 1
ATOM 684 C CA . ASN A 1 85 ? -9.885 6.556 -4.945 1.00 85.88 85 ASN A CA 1
ATOM 685 C C . ASN A 1 85 ? -10.329 5.084 -4.948 1.00 85.88 85 ASN A C 1
ATOM 687 O O . ASN A 1 85 ? -11.261 4.694 -5.652 1.00 85.88 85 ASN A O 1
ATOM 691 N N . TYR A 1 86 ? -9.692 4.253 -4.119 1.00 87.06 86 TYR A N 1
ATOM 692 C CA . TYR A 1 86 ? -9.954 2.820 -4.099 1.00 87.06 86 TYR A CA 1
ATOM 693 C C . TYR A 1 86 ? -11.075 2.464 -3.115 1.00 87.06 86 TYR A C 1
ATOM 695 O O . TYR A 1 86 ? -10.838 2.070 -1.974 1.00 87.06 86 TYR A O 1
ATOM 703 N N . THR A 1 87 ? -12.323 2.616 -3.568 1.00 86.81 87 THR A N 1
ATOM 704 C CA . THR A 1 87 ? -13.548 2.579 -2.745 1.00 86.81 87 THR A CA 1
ATOM 705 C C . THR A 1 87 ? -13.660 1.372 -1.813 1.00 86.81 87 THR A C 1
ATOM 707 O O . THR A 1 87 ? -13.981 1.543 -0.639 1.00 86.81 87 THR A O 1
ATOM 710 N N . LEU A 1 88 ? -13.366 0.161 -2.298 1.00 86.38 88 LEU A N 1
ATOM 711 C CA . LEU A 1 88 ? -13.455 -1.051 -1.474 1.00 86.38 88 LEU A CA 1
ATOM 712 C C . LEU A 1 88 ? -12.460 -1.024 -0.306 1.00 86.38 88 LEU A C 1
ATOM 714 O O . LEU A 1 88 ? -12.807 -1.410 0.809 1.00 86.38 88 LEU A O 1
ATOM 718 N N . LEU A 1 89 ? -11.238 -0.539 -0.547 1.00 87.50 89 LEU A N 1
ATOM 719 C CA . LEU A 1 89 ? -10.234 -0.393 0.503 1.00 87.50 89 LEU A CA 1
ATOM 720 C C . LEU A 1 89 ? -10.606 0.741 1.462 1.00 87.50 89 LEU A C 1
ATOM 722 O O . LEU A 1 89 ? -10.491 0.548 2.669 1.00 87.50 89 LEU A O 1
ATOM 726 N N . LYS A 1 90 ? -11.148 1.864 0.955 1.00 89.50 90 LYS A N 1
ATOM 727 C CA . LYS A 1 90 ? -11.673 2.948 1.808 1.00 89.50 90 LYS A CA 1
ATOM 728 C C . LYS A 1 90 ? -12.700 2.392 2.796 1.00 89.50 90 LYS A C 1
ATOM 730 O O . LYS A 1 90 ? -12.543 2.565 3.997 1.00 89.50 90 LYS A O 1
ATOM 735 N N . GLN A 1 91 ? -13.706 1.665 2.307 1.00 88.38 91 GLN A N 1
ATOM 736 C CA . GLN A 1 91 ? -14.754 1.076 3.149 1.00 88.38 91 GLN A CA 1
ATOM 737 C C . GLN A 1 91 ? -14.192 0.089 4.180 1.00 88.38 91 GLN A C 1
ATOM 739 O O . GLN A 1 91 ? -14.561 0.157 5.353 1.00 88.38 91 GLN A O 1
ATOM 744 N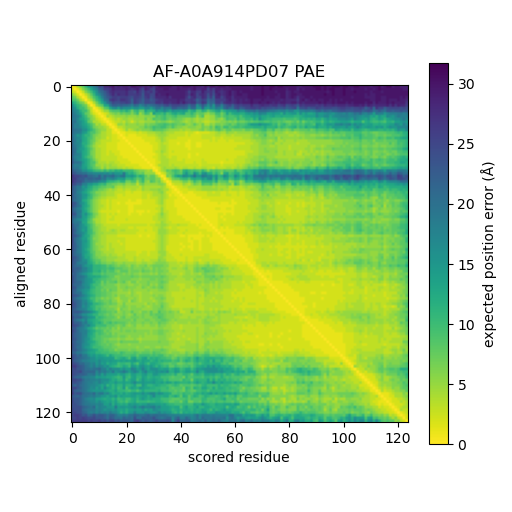 N . LYS A 1 92 ? -13.267 -0.792 3.769 1.00 89.38 92 LYS A N 1
ATOM 745 C CA . LYS A 1 92 ? -12.602 -1.746 4.671 1.00 89.38 92 LYS A CA 1
ATOM 746 C C . LYS A 1 92 ? -11.863 -1.022 5.804 1.00 89.38 92 LYS A C 1
ATOM 748 O O . LYS A 1 92 ? -12.029 -1.380 6.968 1.00 89.38 92 LYS A O 1
ATOM 753 N N . CYS A 1 93 ? -11.086 0.007 5.470 1.00 90.44 93 CYS A N 1
ATOM 754 C CA . CYS A 1 93 ? -10.336 0.805 6.437 1.00 90.44 93 CYS A CA 1
ATOM 755 C C . CYS A 1 93 ? -11.248 1.598 7.376 1.00 90.44 93 CYS A C 1
ATOM 757 O O . CYS A 1 93 ? -11.034 1.571 8.583 1.00 90.44 93 CYS A O 1
ATOM 759 N N . LEU A 1 94 ? -12.277 2.267 6.849 1.00 89.50 94 LEU A N 1
ATOM 760 C CA . LEU A 1 94 ? -13.215 3.053 7.657 1.00 89.50 94 LEU A CA 1
ATOM 761 C C . LEU A 1 94 ? -13.957 2.177 8.665 1.00 89.50 94 LEU A C 1
ATOM 763 O O . LEU A 1 94 ? -14.036 2.535 9.838 1.00 89.50 94 LEU A O 1
ATOM 767 N N . LYS A 1 95 ? -14.427 0.999 8.236 1.00 89.06 95 LYS A N 1
ATOM 768 C CA . LYS A 1 95 ? -15.075 0.035 9.130 1.00 89.06 95 LYS A CA 1
ATOM 769 C C . LYS A 1 95 ? -14.143 -0.380 10.270 1.00 89.06 95 LYS A C 1
ATOM 771 O O . LYS A 1 95 ? -14.540 -0.316 11.429 1.00 89.06 95 LYS A O 1
ATOM 776 N N . PHE A 1 96 ? -12.894 -0.723 9.950 1.00 90.50 96 PHE A N 1
ATOM 777 C CA . PHE A 1 96 ? -11.897 -1.077 10.961 1.00 90.50 96 PHE A CA 1
ATOM 778 C C . PHE A 1 96 ? -11.627 0.079 11.935 1.00 90.50 96 PHE A C 1
ATOM 780 O O . PHE A 1 96 ? -11.579 -0.133 13.143 1.00 90.50 96 PHE A O 1
ATOM 787 N N . ILE A 1 97 ? -11.484 1.310 11.430 1.00 89.38 97 ILE A N 1
ATOM 788 C CA . ILE A 1 97 ? -11.251 2.501 12.261 1.00 89.38 97 ILE A CA 1
ATOM 789 C C . ILE A 1 97 ? -12.421 2.739 13.220 1.00 89.38 97 ILE A C 1
ATOM 791 O O . ILE A 1 97 ? -12.188 3.032 14.388 1.00 89.38 97 ILE A O 1
ATOM 795 N N . ILE A 1 98 ? -13.665 2.586 12.760 1.00 86.88 98 ILE A N 1
ATOM 796 C CA . ILE A 1 98 ? -14.864 2.745 13.593 1.00 86.88 98 ILE A CA 1
ATOM 797 C C . ILE A 1 98 ? -14.922 1.667 14.683 1.00 86.88 98 ILE A C 1
ATOM 799 O O . ILE A 1 98 ? -15.117 1.998 15.855 1.00 86.88 98 ILE A O 1
ATOM 803 N N . GLU A 1 99 ? -14.705 0.400 14.317 1.00 88.75 99 GLU A N 1
ATOM 804 C CA . GLU A 1 99 ? -14.701 -0.736 15.251 1.00 88.75 99 GLU A CA 1
ATOM 805 C C . GLU A 1 99 ? -13.596 -0.606 16.308 1.00 88.75 99 GLU A C 1
ATOM 807 O O . GLU A 1 99 ? -13.803 -0.934 17.475 1.00 88.75 99 GLU A O 1
ATOM 812 N N . LYS A 1 100 ? -12.429 -0.086 15.915 1.00 88.56 100 LYS A N 1
ATOM 813 C CA . LYS A 1 100 ? -11.233 0.025 16.758 1.00 88.56 100 LYS A CA 1
ATOM 814 C C . LYS A 1 100 ? -10.953 1.439 17.258 1.00 88.56 100 LYS A C 1
ATOM 816 O O . LYS A 1 100 ? -9.869 1.695 17.781 1.00 88.56 100 LYS A O 1
ATOM 821 N N . LYS A 1 101 ? -11.922 2.358 17.172 1.00 83.19 101 LYS A N 1
ATOM 822 C CA . LYS A 1 101 ? -11.730 3.783 17.510 1.00 83.19 101 LYS A CA 1
ATOM 823 C C . LYS A 1 101 ? -11.183 4.011 18.922 1.00 83.19 101 LYS A C 1
ATOM 825 O O . LYS A 1 101 ? -10.375 4.909 19.127 1.00 83.19 101 LYS A O 1
ATOM 830 N N . ALA A 1 102 ? -11.608 3.185 19.882 1.00 82.62 102 ALA A N 1
ATOM 831 C CA . ALA A 1 102 ? -11.169 3.267 21.274 1.00 82.62 102 ALA A CA 1
ATOM 832 C C . ALA A 1 102 ? -9.702 2.836 21.454 1.00 82.62 102 ALA A C 1
ATOM 834 O O . ALA A 1 102 ? -9.019 3.347 22.334 1.00 82.62 102 ALA A O 1
ATOM 835 N N . GLU A 1 103 ? -9.213 1.932 20.600 1.00 84.81 103 GLU A N 1
ATOM 836 C CA . GLU A 1 103 ? -7.848 1.391 20.631 1.00 84.81 103 GLU A CA 1
ATOM 837 C C . GLU A 1 103 ? -6.862 2.236 19.805 1.00 84.81 103 GLU A C 1
ATOM 839 O O . GLU A 1 103 ? -5.683 2.309 20.138 1.00 84.81 103 GLU A O 1
ATOM 844 N N . LEU A 1 104 ? -7.322 2.893 18.732 1.00 81.19 104 LEU A N 1
ATOM 845 C CA . LEU A 1 104 ? -6.479 3.727 17.861 1.00 81.19 104 LEU A CA 1
ATOM 846 C C . LEU A 1 104 ? -5.938 4.988 18.554 1.00 81.19 104 LEU A C 1
ATOM 848 O O . LEU A 1 104 ? -4.884 5.490 18.162 1.00 81.19 104 LEU A O 1
ATOM 852 N N . GLY A 1 105 ? -6.639 5.477 19.579 1.00 78.25 105 GLY A N 1
ATOM 853 C CA . GLY A 1 105 ? -6.305 6.715 20.276 1.00 78.25 105 GLY A CA 1
ATOM 854 C C . GLY A 1 105 ? -6.551 7.966 19.423 1.00 78.25 105 GLY A C 1
ATOM 855 O O . GLY A 1 105 ? -6.432 7.968 18.196 1.00 78.25 105 GLY A O 1
ATOM 856 N N . SER A 1 106 ? -6.885 9.077 20.079 1.00 75.62 106 SER A N 1
ATOM 857 C CA . SER A 1 106 ? -7.144 10.358 19.404 1.00 75.62 106 SER A CA 1
ATOM 858 C C . SER A 1 106 ? -5.912 10.915 18.678 1.00 75.62 106 SER A C 1
ATOM 860 O O . SER A 1 106 ? -6.061 11.612 17.679 1.00 75.62 106 SER A O 1
ATOM 862 N N . GLU A 1 107 ? -4.703 10.568 19.127 1.00 78.38 107 GLU A N 1
ATOM 863 C CA . GLU A 1 107 ? -3.440 11.031 18.540 1.00 78.38 107 GLU A CA 1
ATOM 864 C C . GLU A 1 107 ? -3.182 10.477 17.128 1.00 78.38 107 GLU A C 1
ATOM 866 O O . GLU A 1 107 ? -2.634 11.172 16.274 1.00 78.38 107 GLU A O 1
ATOM 871 N N . LYS A 1 108 ? -3.568 9.225 16.844 1.00 78.31 108 LYS A N 1
ATOM 872 C CA . LYS A 1 108 ? -3.423 8.665 15.489 1.00 78.31 108 LYS A CA 1
ATOM 873 C C . LYS A 1 108 ? -4.497 9.197 14.549 1.00 78.31 108 LYS A C 1
ATOM 875 O O . LYS A 1 108 ? -4.218 9.419 13.373 1.00 78.31 108 LYS A O 1
ATOM 880 N N . LEU A 1 109 ? -5.703 9.418 15.070 1.00 78.50 109 LEU A N 1
ATOM 881 C CA . LEU A 1 109 ? -6.824 9.960 14.304 1.00 78.50 109 LEU A CA 1
ATOM 882 C C . LEU A 1 109 ? -6.593 11.429 13.929 1.00 78.50 109 LEU A C 1
ATOM 884 O O . LEU A 1 109 ? -6.898 11.815 12.808 1.00 78.50 109 LEU A O 1
ATOM 888 N N . SER A 1 110 ? -5.985 12.235 14.804 1.00 79.12 110 SER A N 1
ATOM 889 C CA . SER A 1 110 ? -5.691 13.646 14.508 1.00 79.12 110 SER A CA 1
ATOM 890 C C . SER A 1 110 ? -4.667 13.848 13.384 1.00 79.12 110 SER A C 1
ATOM 892 O O . SER A 1 110 ? -4.627 14.918 12.783 1.00 79.12 110 SER A O 1
ATOM 894 N N . LYS A 1 111 ? -3.864 12.822 13.065 1.00 81.81 111 LYS A N 1
ATOM 895 C CA . LYS A 1 111 ? -2.897 12.824 11.950 1.00 81.81 111 LYS A CA 1
ATOM 896 C C . LYS A 1 111 ? -3.532 12.466 10.601 1.00 81.81 111 LYS A C 1
ATOM 898 O O . LYS A 1 111 ? -2.833 12.452 9.585 1.00 81.81 111 LYS A O 1
ATOM 903 N N . LEU A 1 112 ? -4.821 12.124 10.575 1.00 84.19 112 LEU A N 1
ATOM 904 C CA . LEU A 1 112 ? -5.544 11.843 9.340 1.00 84.19 112 LEU A CA 1
ATOM 905 C C . LEU A 1 112 ? -6.105 13.139 8.737 1.00 84.19 112 LEU A C 1
ATOM 907 O O . LEU A 1 112 ? -6.563 14.012 9.475 1.00 84.19 112 LEU A O 1
ATOM 911 N N . PRO A 1 113 ? -6.108 13.273 7.400 1.00 81.69 113 PRO A N 1
ATOM 912 C CA . PRO A 1 113 ? -6.736 14.410 6.741 1.00 81.69 113 PRO A CA 1
ATOM 913 C C . PRO A 1 113 ? -8.232 14.489 7.076 1.00 81.69 113 PRO A C 1
ATOM 915 O O . PRO A 1 113 ? -8.908 13.465 7.224 1.00 81.69 113 PRO A O 1
ATOM 918 N N . MET A 1 114 ? -8.759 15.717 7.163 1.00 77.44 114 MET A N 1
ATOM 919 C CA . MET A 1 114 ? -10.144 15.973 7.584 1.00 77.44 114 MET A CA 1
ATOM 920 C C . MET A 1 114 ? -11.183 15.228 6.739 1.00 77.44 114 MET A C 1
ATOM 922 O O . MET A 1 114 ? -12.203 14.808 7.274 1.00 77.44 114 MET A O 1
ATOM 926 N N . GLU A 1 115 ? -10.917 14.993 5.454 1.00 79.06 115 GLU A N 1
ATOM 927 C CA . GLU A 1 115 ? -11.801 14.228 4.563 1.00 79.06 115 GLU A CA 1
ATOM 928 C C . GLU A 1 115 ? -12.094 12.815 5.090 1.00 79.06 115 GLU A C 1
ATOM 930 O O . GLU A 1 115 ? -13.232 12.340 5.041 1.00 79.06 115 GLU A O 1
ATOM 935 N N . ILE A 1 116 ? -11.079 12.156 5.656 1.00 83.31 116 ILE A N 1
ATOM 936 C CA . ILE A 1 116 ? -11.207 10.810 6.221 1.00 83.31 116 ILE A CA 1
ATOM 937 C C . ILE A 1 116 ? -12.002 10.878 7.524 1.00 83.31 116 ILE A C 1
ATOM 939 O O . ILE A 1 116 ? -12.924 10.088 7.727 1.00 83.31 116 ILE A O 1
ATOM 943 N N . LEU A 1 117 ? -11.714 11.866 8.374 1.00 79.38 117 LEU A N 1
ATOM 944 C CA . LEU A 1 117 ? -12.421 12.064 9.641 1.00 79.38 117 LEU A CA 1
ATOM 945 C C . LEU A 1 117 ? -13.916 12.342 9.425 1.00 79.38 117 LEU A C 1
ATOM 947 O O . LEU A 1 117 ? -14.760 11.706 10.056 1.00 79.38 117 LEU A O 1
ATOM 951 N N . VAL A 1 118 ? -14.266 13.209 8.474 1.00 80.06 118 VAL A N 1
ATOM 952 C CA . VAL A 1 118 ? -15.667 13.481 8.123 1.00 80.06 118 VAL A CA 1
ATOM 953 C C . VAL A 1 118 ? -16.359 12.211 7.624 1.00 80.06 118 VAL A C 1
ATOM 955 O O . VAL A 1 118 ? -17.475 11.915 8.050 1.00 80.06 118 VAL A O 1
ATOM 958 N N . SER A 1 119 ? -15.690 11.403 6.793 1.00 76.38 119 SER A N 1
ATOM 959 C CA . SER A 1 119 ? -16.268 10.146 6.300 1.00 76.38 119 SER A CA 1
ATOM 960 C C . SER A 1 119 ? -16.520 9.116 7.408 1.00 76.38 119 SER A C 1
ATOM 962 O O . SER A 1 119 ? -17.512 8.389 7.343 1.00 76.38 119 SER A O 1
ATOM 964 N N . THR A 1 120 ? -15.687 9.084 8.458 1.00 73.94 120 THR A N 1
ATOM 965 C CA . THR A 1 120 ? -15.940 8.229 9.628 1.00 73.94 120 THR A CA 1
ATOM 966 C C . THR A 1 120 ? -17.148 8.688 10.440 1.00 73.94 120 THR A C 1
ATOM 968 O O . THR A 1 120 ? -17.873 7.840 10.944 1.00 73.94 120 THR A O 1
ATOM 971 N N . ILE A 1 121 ? -17.399 10.001 10.529 1.00 72.19 121 ILE A N 1
ATOM 972 C CA . ILE A 1 121 ? -18.554 10.568 11.246 1.00 72.19 121 ILE A CA 1
ATOM 973 C C . ILE A 1 121 ? -19.853 10.338 10.465 1.00 72.19 121 ILE A C 1
ATOM 975 O O . ILE A 1 121 ? -20.864 10.013 11.066 1.00 72.19 121 ILE A O 1
ATOM 979 N N . LEU A 1 122 ? -19.829 10.466 9.133 1.00 69.50 122 LEU A N 1
ATOM 980 C CA . LEU A 1 122 ? -20.994 10.215 8.269 1.00 69.50 122 LEU A CA 1
ATOM 981 C C . LEU A 1 122 ? -21.362 8.727 8.140 1.00 69.50 122 LEU A C 1
ATOM 983 O O . LEU A 1 122 ? -22.455 8.409 7.681 1.00 69.50 122 LEU A O 1
ATOM 987 N N . SER A 1 123 ? -20.440 7.825 8.485 1.00 66.19 123 SER A N 1
ATOM 988 C CA . SER A 1 123 ? -20.660 6.371 8.455 1.00 66.19 123 SER A CA 1
ATOM 989 C C . SER A 1 123 ? -21.115 5.798 9.808 1.00 66.19 123 SER A C 1
ATOM 991 O O . SER A 1 123 ? -21.272 4.580 9.916 1.00 66.19 123 SER A O 1
ATOM 993 N N . LEU A 1 124 ? -21.267 6.653 10.828 1.00 56.12 124 LEU A N 1
ATOM 994 C CA . LEU A 1 124 ? -21.786 6.357 12.170 1.00 56.12 124 LEU A CA 1
ATOM 995 C C . LEU A 1 124 ? -23.255 6.779 12.271 1.00 56.12 124 LEU A C 1
ATOM 997 O O . LEU A 1 124 ? -24.001 6.050 12.960 1.00 56.12 124 LEU A O 1
#

InterPro domains:
  IPR011333 SKP1/BTB/POZ domain superfamily [G3DSA:3.30.710.10] (2-106)

Radius of gyration: 18.95 Å; Cα contacts (8 Å, |Δi|>4): 93; chains: 1; bounding box: 52×28×66 Å

pLDDT: mean 82.89, std 10.38, range [38.84, 92.44]

Mean predicted aligned error: 8.36 Å

Secondary structure (DSSP, 8-state):
------------PPPTTS-HHHHHHHHHHHHH--S--TT-HHHHHHHHHHTT-HHHHHHHHHHHHHSPP-TTTHHHHHHHHHHTT-HHHHHHHHHHHHHTHHHHHHHHHTTS-HHHHHHHHHT-

Nearest PDB structures (foldseek):
  8h37-assembly1_N  TM=8.128E-01  e=7.521E-02  Homo sapiens
  8h33-assembly1_B  TM=8.159E-01  e=1.178E-01  Homo sapiens
  8h3r-assembly1_B  TM=7.994E-01  e=1.246E-01  Homo sapiens
  4ap2-assembly1_A  TM=7.942E-01  e=2.298E+00  Homo sapiens

Organism: NCBI:txid227884

Sequence (124 aa):
MAFFDQSSEIPIEIDFDFSETIVNRAIQFCYDKIDGIKNYENDLIKFADKYVIKGLKKACLQSLKDQILTTENVCEVVKVAFEQNYTLLKQKCLKFIIEKKAELGSEKLSKLPMEILVSTILSL

Foldseek 3Di:
DDDDPPPPPDDDDDDPPDDPLLVVLLVVCVPPVDDSCPPPLLVVLVVCVVVVVVSSNVVSLVVLLPDDDDLVCLLVQCQSCVVVVVVSSVVVSLVVCLVCVVVNDPVSVVPHPVVSVVVSVVVD